Protein 3UAF (pdb70)

Sequence (117 aa):
KTSCLMATGVLKCPTDPEAVKKVHIDLWDAAAAAAESDDLMGRTWSDRNGNFQVTGCASDFGPINTPDPYLYIQHNCPHRDSNATNPIQIDVIPLFLPSIVRLGNVYLDRYLEDYHH

CATH classification: 2.60.40.3330

Structure (mmCIF, N/CA/C/O backbone):
data_3UAF
#
_entry.id   3UAF
#
_cell.length_a   70.321
_cell.length_b   33.368
_cell.length_c   49.265
_cell.angle_alpha   90.00
_cell.angle_beta   106.83
_cell.angle_gamma   90.00
#
_symmetry.space_group_name_H-M   'C 1 2 1'
#
loop_
_entity.id
_entity.type
_entity.pdbx_description
1 polymer TTR-52
2 water water
#
loop_
_atom_site.group_PDB
_atom_site.id
_atom_site.type_symbol
_atom_site.label_atom_id
_atom_site.label_alt_id
_atom_site.label_comp_id
_atom_site.label_asym_id
_atom_site.label_entity_id
_atom_site.label_seq_id
_atom_site.pdbx_PDB_ins_code
_atom_site.Cartn_x
_atom_site.Cartn_y
_atom_site.Cartn_z
_atom_site.occupancy
_atom_site.B_iso_or_equiv
_atom_site.auth_seq_id
_atom_site.auth_comp_id
_atom_site.auth_asym_id
_atom_site.auth_atom_id
_atom_site.pdbx_PDB_model_num
ATOM 1 N N . LYS A 1 1 ? 17.700 10.477 41.948 1.00 41.69 21 LYS A N 1
ATOM 2 C CA . LYS A 1 1 ? 17.340 9.262 41.220 1.00 39.89 21 LYS A CA 1
ATOM 3 C C . LYS A 1 1 ? 17.693 9.375 39.736 1.00 36.70 21 LYS A C 1
ATOM 4 O O . LYS A 1 1 ? 17.232 10.288 39.037 1.00 33.10 21 LYS A O 1
ATOM 10 N N . THR A 1 2 ? 18.519 8.451 39.255 1.00 32.79 22 THR A N 1
ATOM 11 C CA . THR A 1 2 ? 18.880 8.446 37.848 1.00 31.90 22 THR A CA 1
ATOM 12 C C . THR A 1 2 ? 18.494 7.128 37.203 1.00 29.89 22 THR A C 1
ATOM 13 O O . THR A 1 2 ? 18.734 6.059 37.758 1.00 33.37 22 THR A O 1
ATOM 17 N N . SER A 1 3 ? 17.858 7.208 36.042 1.00 25.43 23 SER A N 1
ATOM 18 C CA . SER A 1 3 ? 17.527 6.003 35.301 1.00 23.67 23 SER A CA 1
ATOM 19 C C . SER A 1 3 ? 18.303 5.924 33.987 1.00 20.87 23 SER A C 1
ATOM 20 O O . SER A 1 3 ? 18.585 6.934 33.338 1.00 18.80 23 SER A O 1
ATOM 23 N N . CYS A 1 4 ? 18.657 4.708 33.614 1.00 17.20 24 CYS A N 1
ATOM 24 C CA . CYS A 1 4 ? 19.545 4.490 32.497 1.00 16.70 24 CYS A CA 1
ATOM 25 C C . CYS A 1 4 ? 18.849 3.651 31.447 1.00 22.06 24 CYS A C 1
ATOM 26 O O . CYS A 1 4 ? 17.960 2.862 31.759 1.00 19.91 24 CYS A O 1
ATOM 29 N N . LEU A 1 5 ? 19.257 3.828 30.199 1.00 19.14 25 LEU 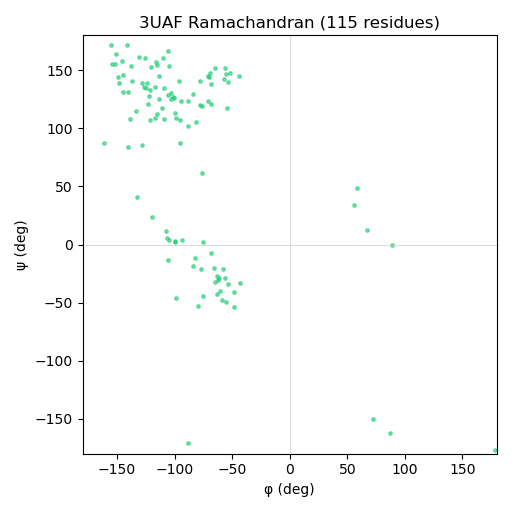A N 1
ATOM 30 C CA . LEU A 1 5 ? 18.612 3.145 29.093 1.00 19.81 25 LEU A CA 1
ATOM 31 C C . LEU A 1 5 ? 19.650 2.612 28.118 1.00 22.09 25 LEU A C 1
ATOM 32 O O . LEU A 1 5 ? 20.660 3.271 27.843 1.00 16.71 25 LEU A O 1
ATOM 37 N N . MET A 1 6 ? 19.404 1.415 27.598 1.00 21.03 26 MET A N 1
ATOM 38 C CA . MET A 1 6 ? 20.207 0.907 26.501 1.00 19.98 26 MET A CA 1
ATOM 39 C C . MET A 1 6 ? 19.346 0.580 25.285 1.00 22.07 26 MET A C 1
ATOM 40 O O . MET A 1 6 ? 18.345 -0.139 25.390 1.00 20.19 26 MET A O 1
ATOM 45 N N . ALA A 1 7 ? 19.740 1.125 24.137 1.00 16.96 27 ALA A N 1
ATOM 46 C CA . ALA A 1 7 ? 19.074 0.833 22.875 1.00 15.64 27 ALA A CA 1
ATOM 47 C C . ALA A 1 7 ? 20.064 0.155 21.937 1.00 15.22 27 ALA A C 1
ATOM 48 O O . ALA A 1 7 ? 21.207 0.585 21.826 1.00 14.11 27 ALA A O 1
ATOM 50 N N . THR A 1 8 ? 19.623 -0.903 21.263 1.00 14.85 28 THR A N 1
ATOM 51 C CA . THR A 1 8 ? 20.457 -1.595 20.294 1.00 14.66 28 THR A CA 1
ATOM 52 C C . THR A 1 8 ? 19.672 -1.793 19.001 1.00 13.67 28 THR A C 1
ATOM 53 O O . THR A 1 8 ? 18.446 -1.702 18.990 1.00 13.05 28 THR A O 1
ATOM 57 N N . GLY A 1 9 ? 20.386 -2.058 17.912 1.00 12.57 29 GLY A N 1
ATOM 58 C CA . GLY A 1 9 ? 19.750 -2.305 16.630 1.00 15.15 29 GLY A CA 1
ATOM 59 C C . GLY A 1 9 ? 20.768 -2.537 15.536 1.00 13.71 29 GLY A C 1
ATOM 60 O O . GLY A 1 9 ? 21.970 -2.568 15.797 1.00 13.92 29 GLY A O 1
ATOM 61 N N . VAL A 1 10 ? 20.270 -2.698 14.312 1.00 12.87 30 VAL A N 1
ATOM 62 C CA . VAL A 1 10 ? 21.099 -2.850 13.125 1.00 10.30 30 VAL A CA 1
ATOM 63 C C . VAL A 1 10 ? 20.541 -1.926 12.047 1.00 11.91 30 VAL A C 1
ATOM 64 O O . VAL A 1 10 ? 19.412 -2.108 11.596 1.00 10.63 30 VAL A O 1
ATOM 68 N N . LEU A 1 11 ? 21.328 -0.926 11.660 1.00 10.56 31 LEU A N 1
ATOM 69 C CA . LEU A 1 11 ? 20.929 0.016 10.620 1.00 11.27 31 LEU A CA 1
ATOM 70 C C . LEU A 1 11 ? 20.883 -0.680 9.270 1.00 12.28 31 LEU A C 1
ATOM 71 O O . LEU A 1 11 ? 21.766 -1.482 8.953 1.00 12.41 31 LEU A O 1
ATOM 76 N N . LYS A 1 12 ? 19.852 -0.380 8.484 1.00 10.95 32 LYS A N 1
ATOM 77 C CA . LYS A 1 12 ? 19.740 -0.877 7.108 1.00 11.49 32 LYS A CA 1
ATOM 78 C C . LYS A 1 12 ? 19.578 0.320 6.167 1.00 15.07 32 LYS A C 1
ATOM 79 O O . LYS A 1 12 ? 18.865 1.277 6.486 1.00 10.96 32 LYS A O 1
ATOM 85 N N . CYS A 1 13 ? 20.250 0.266 5.020 1.00 11.03 33 CYS A N 1
ATOM 86 C CA . CYS A 1 13 ? 20.070 1.253 3.975 1.00 10.20 33 CYS A CA 1
ATOM 87 C C . CYS A 1 13 ? 20.084 0.527 2.637 1.00 14.13 33 CYS A C 1
ATOM 88 O O . CYS A 1 13 ? 21.125 0.426 1.995 1.00 12.76 33 CYS A O 1
ATOM 91 N N . PRO A 1 14 ? 18.924 -0.017 2.244 1.00 13.61 34 PRO A N 1
ATOM 92 C CA . PRO A 1 14 ? 18.720 -0.766 0.999 1.00 10.96 34 PRO A CA 1
ATOM 93 C C . PRO A 1 14 ? 19.163 0.014 -0.233 1.00 18.70 34 PRO A C 1
ATOM 94 O O . PRO A 1 14 ? 19.654 -0.607 -1.183 1.00 19.71 34 PRO A O 1
ATOM 98 N N . THR A 1 15 ? 19.004 1.339 -0.209 1.00 14.81 35 THR A N 1
ATOM 99 C CA . THR A 1 15 ? 19.360 2.203 -1.337 1.00 14.85 35 THR A CA 1
ATOM 100 C C . THR A 1 15 ? 20.844 2.450 -1.450 1.00 18.04 35 THR A C 1
ATOM 101 O O . THR A 1 15 ? 21.335 2.839 -2.506 1.00 19.77 35 THR A O 1
ATOM 105 N N . ASP A 1 16 ? 21.563 2.250 -0.354 1.00 16.20 36 ASP A N 1
ATOM 106 C CA . ASP A 1 16 ? 23.015 2.366 -0.374 1.00 17.20 36 ASP A CA 1
ATOM 107 C C . ASP A 1 16 ? 23.592 1.662 0.840 1.00 18.54 36 ASP A C 1
ATOM 108 O O . ASP A 1 16 ? 23.801 2.283 1.888 1.00 17.43 36 ASP A O 1
ATOM 113 N N . PRO A 1 17 ? 23.849 0.355 0.706 1.00 18.13 37 PRO A N 1
ATOM 114 C CA . PRO A 1 17 ? 24.282 -0.429 1.860 1.00 15.32 37 PRO A CA 1
ATOM 115 C C . PRO A 1 17 ? 25.565 0.093 2.519 1.00 17.18 37 PRO A C 1
ATOM 116 O O . PRO A 1 17 ? 25.754 -0.218 3.683 1.00 16.88 37 PRO A O 1
ATOM 120 N N . GLU A 1 18 ? 26.407 0.871 1.836 1.00 17.62 38 GLU A N 1
ATOM 121 C CA . GLU A 1 18 ? 27.562 1.471 2.522 1.00 21.86 38 GLU A CA 1
ATOM 122 C C . GLU A 1 18 ? 27.120 2.432 3.630 1.00 17.50 38 GLU A C 1
ATOM 123 O O . GLU A 1 18 ? 27.843 2.650 4.607 1.00 15.97 38 GLU A O 1
ATOM 129 N N . ALA A 1 19 ? 25.939 3.017 3.475 1.00 14.48 39 ALA A N 1
ATOM 130 C CA . ALA A 1 19 ? 25.510 4.050 4.409 1.00 14.01 39 ALA A CA 1
ATOM 131 C C . ALA A 1 19 ? 25.063 3.521 5.774 1.00 16.64 39 ALA A C 1
ATOM 132 O O . ALA A 1 19 ? 24.655 4.308 6.627 1.00 16.31 39 ALA A O 1
ATOM 134 N N . VAL A 1 20 ? 25.143 2.210 6.002 1.00 12.87 40 VAL A N 1
ATOM 135 C CA . VAL A 1 20 ? 24.894 1.704 7.351 1.00 14.30 40 VAL A CA 1
ATOM 136 C C . VAL A 1 20 ? 26.131 1.802 8.268 1.00 14.95 40 VAL A C 1
ATOM 137 O O . VAL A 1 20 ? 26.026 1.635 9.480 1.00 11.56 40 VAL A O 1
ATOM 141 N N . LYS A 1 21 ? 27.288 2.090 7.679 1.00 12.95 41 LYS A N 1
ATOM 142 C CA . LYS A 1 21 ? 28.551 2.032 8.407 1.00 14.73 41 LYS A CA 1
ATOM 143 C C . LYS A 1 21 ? 28.978 3.395 8.928 1.00 15.54 41 LYS A C 1
ATOM 144 O O . LYS A 1 21 ? 28.822 4.405 8.244 1.00 12.98 41 LYS A O 1
ATOM 150 N N . LYS A 1 22 ? 29.517 3.426 10.141 1.00 12.51 42 LYS A N 1
ATOM 151 C CA . LYS A 1 22 ? 30.038 4.673 10.686 1.00 13.70 42 LYS A CA 1
ATOM 152 C C . LYS A 1 22 ? 28.959 5.753 10.740 1.00 14.34 42 LYS A C 1
ATOM 153 O O . LYS A 1 22 ? 29.182 6.869 10.305 1.00 12.96 42 LYS A O 1
ATOM 159 N N . VAL A 1 23 ? 27.792 5.399 11.275 1.00 14.60 43 VAL A N 1
ATOM 160 C CA . VAL A 1 23 ? 26.652 6.307 11.388 1.00 14.00 43 VAL A CA 1
ATOM 161 C C . VAL A 1 23 ? 26.556 6.834 12.825 1.00 13.02 43 VAL A C 1
ATOM 162 O O . VAL A 1 23 ? 26.553 6.074 13.783 1.00 11.07 43 VAL A O 1
ATOM 166 N N . HIS A 1 24 ? 26.500 8.150 12.958 1.00 10.13 44 HIS A N 1
ATOM 167 C CA . HIS A 1 24 ? 26.523 8.814 14.248 1.00 12.03 44 HIS A CA 1
ATOM 168 C C . HIS A 1 24 ? 25.128 8.710 14.876 1.00 12.99 44 HIS A C 1
ATOM 169 O O . HIS A 1 24 ? 24.157 9.177 14.292 1.00 12.08 44 HIS A O 1
ATOM 176 N N . ILE A 1 25 ? 25.034 8.084 16.050 1.00 12.17 45 ILE A N 1
ATOM 177 C CA . ILE A 1 25 ? 23.752 7.915 16.753 1.00 11.91 45 ILE A CA 1
ATOM 178 C C . ILE A 1 25 ? 23.795 8.501 18.160 1.00 14.48 45 ILE A C 1
ATOM 179 O O . ILE A 1 25 ? 24.621 8.087 18.964 1.00 11.78 45 ILE A O 1
ATOM 184 N N . ASP A 1 26 ? 22.914 9.460 18.447 1.00 11.23 46 ASP A N 1
ATOM 185 C CA . ASP A 1 26 ? 22.798 10.043 19.789 1.00 11.96 46 ASP A CA 1
ATOM 186 C C . ASP A 1 26 ? 21.521 9.632 20.510 1.00 13.42 46 ASP A C 1
ATOM 187 O O . ASP A 1 26 ? 20.417 9.704 19.944 1.00 11.81 46 ASP A O 1
ATOM 192 N N . LEU A 1 27 ? 21.684 9.268 21.778 1.00 12.43 47 LEU A N 1
ATOM 193 C CA . LEU A 1 27 ? 20.581 9.019 22.701 1.00 10.07 47 LEU A CA 1
ATOM 194 C C . LEU A 1 27 ? 20.436 10.279 23.546 1.00 13.86 47 LEU A C 1
ATOM 195 O O . LEU A 1 27 ? 21.333 10.625 24.315 1.00 10.05 47 LEU A O 1
ATOM 200 N N . TRP A 1 28 ? 19.321 10.981 23.380 1.00 15.34 48 TRP A N 1
ATOM 201 C CA . TRP A 1 28 ? 19.114 12.237 24.093 1.00 13.08 48 TRP A CA 1
ATOM 202 C C . TRP A 1 28 ? 17.804 12.248 24.884 1.00 13.54 48 TRP A C 1
ATOM 203 O O . TRP A 1 28 ? 16.898 11.442 24.632 1.00 12.28 48 TRP A O 1
ATOM 214 N N . ASP A 1 29 ? 17.729 13.151 25.856 1.00 14.51 49 ASP A N 1
ATOM 215 C CA . ASP A 1 29 ? 16.654 13.142 26.842 1.00 14.94 49 ASP A CA 1
ATOM 216 C C . ASP A 1 29 ? 15.885 14.432 26.672 1.00 18.03 49 ASP A C 1
ATOM 217 O O . ASP A 1 29 ? 16.407 15.493 26.984 1.00 13.65 49 ASP A O 1
ATOM 222 N N . ALA A 1 30 ? 14.667 14.359 26.141 1.00 14.69 50 ALA A N 1
ATOM 223 C CA . ALA A 1 30 ? 13.906 15.581 25.916 1.00 16.07 50 ALA A CA 1
ATOM 224 C C . ALA A 1 30 ? 13.595 16.331 27.229 1.00 15.75 50 ALA A C 1
ATOM 225 O O . ALA A 1 30 ? 13.487 17.559 27.227 1.00 18.48 50 ALA A O 1
ATOM 227 N N . ALA A 1 31 ? 13.450 15.609 28.339 1.00 14.22 51 ALA A N 1
ATOM 228 C CA . ALA A 1 31 ? 13.239 16.267 29.634 1.00 15.93 51 ALA A CA 1
ATOM 229 C C . ALA A 1 31 ? 14.443 17.132 30.034 1.00 16.67 51 ALA A C 1
ATOM 230 O O . ALA A 1 31 ? 14.267 18.240 30.526 1.00 16.09 51 ALA A O 1
ATOM 232 N N . ALA A 1 32 ? 15.662 16.627 29.840 1.00 13.19 52 ALA A N 1
ATOM 233 C CA . ALA A 1 32 ? 16.863 17.431 30.098 1.00 16.79 52 ALA A CA 1
ATOM 234 C C . ALA A 1 32 ? 16.901 18.674 29.215 1.00 16.94 52 ALA A C 1
ATOM 235 O O . ALA A 1 32 ? 17.311 19.749 29.654 1.00 14.06 52 ALA A O 1
ATOM 237 N N . ALA A 1 33 ? 16.499 18.515 27.956 1.00 16.74 53 ALA A N 1
ATOM 238 C CA . ALA A 1 33 ? 16.383 19.643 27.031 1.00 18.11 53 ALA A CA 1
ATOM 239 C C . ALA A 1 33 ? 15.470 20.743 27.600 1.00 17.54 53 ALA A C 1
ATOM 240 O O . ALA A 1 33 ? 15.843 21.912 27.625 1.00 19.55 53 ALA A O 1
ATOM 242 N N . ALA A 1 34 ? 14.286 20.352 28.071 1.00 17.13 54 ALA A N 1
ATOM 243 C CA . ALA A 1 34 ? 13.343 21.291 28.681 1.00 21.54 54 ALA A CA 1
ATOM 244 C C . ALA A 1 34 ? 13.984 22.048 29.843 1.00 23.42 54 ALA A C 1
ATOM 245 O O . ALA A 1 34 ? 13.614 23.189 30.138 1.00 21.16 54 ALA A O 1
ATOM 247 N N . ALA A 1 35 ? 14.947 21.406 30.500 1.00 19.14 55 ALA A N 1
ATOM 248 C CA . ALA A 1 35 ? 15.604 21.994 31.664 1.00 20.36 55 ALA A CA 1
ATOM 249 C C . ALA A 1 35 ? 16.881 22.748 31.294 1.00 20.63 55 ALA A C 1
ATOM 250 O O . ALA A 1 35 ? 17.583 23.237 32.164 1.00 24.22 55 ALA A O 1
ATOM 252 N N . GLU A 1 36 ? 17.175 22.838 30.002 1.00 22.10 56 GLU A N 1
ATOM 253 C CA . GLU A 1 36 ? 18.409 23.473 29.521 1.00 20.37 56 GLU A CA 1
ATOM 254 C C . GLU A 1 36 ? 19.660 22.845 30.129 1.00 20.55 56 GLU A C 1
ATOM 255 O O . GLU A 1 36 ? 20.63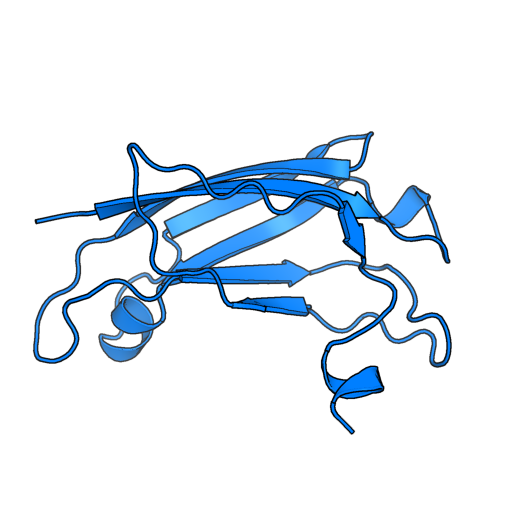8 23.547 30.399 1.00 17.69 56 GLU A O 1
ATOM 261 N N . SER A 1 37 ? 19.615 21.538 30.368 1.00 16.45 57 SER A N 1
ATOM 262 C CA . SER A 1 37 ? 20.776 20.791 30.853 1.00 18.09 57 SER A CA 1
ATOM 263 C C . SER A 1 37 ? 21.340 19.951 29.710 1.00 15.98 57 SER A C 1
ATOM 264 O O . SER A 1 37 ? 20.690 19.787 28.682 1.00 14.97 57 SER A O 1
ATOM 267 N N . ASP A 1 38 ? 22.546 19.419 29.884 1.00 13.47 58 ASP A N 1
ATOM 268 C CA . ASP A 1 38 ? 23.125 18.548 28.872 1.00 15.41 58 ASP A CA 1
ATOM 269 C C . ASP A 1 38 ? 22.121 17.443 28.607 1.00 12.39 58 ASP A C 1
ATOM 270 O O . ASP A 1 38 ? 21.795 16.697 29.516 1.00 14.10 58 ASP A O 1
ATOM 275 N N . ASP A 1 39 ? 21.606 17.350 27.380 1.00 13.04 59 ASP A N 1
ATOM 276 C CA . ASP A 1 39 ? 20.573 16.355 27.094 1.00 14.11 59 ASP A CA 1
ATOM 277 C C . ASP A 1 39 ? 21.121 15.097 26.420 1.00 13.70 59 ASP A C 1
ATOM 278 O O . ASP A 1 39 ? 20.369 14.197 26.074 1.00 11.58 59 ASP A O 1
ATOM 283 N N . LEU A 1 40 ? 22.435 15.040 26.242 1.00 12.95 60 LEU A N 1
ATOM 284 C CA . LEU A 1 40 ? 23.046 13.912 25.552 1.00 10.10 60 LEU A CA 1
ATOM 285 C C . LEU A 1 40 ? 23.366 12.809 26.544 1.00 10.65 60 LEU A C 1
ATOM 286 O O . LEU A 1 40 ? 24.347 12.904 27.276 1.00 11.09 60 LEU A O 1
ATOM 291 N N . MET A 1 41 ? 22.526 11.774 26.575 1.00 10.87 61 MET A N 1
ATOM 292 C CA . MET A 1 41 ? 22.710 10.647 27.481 1.00 9.79 61 MET A CA 1
ATOM 293 C C . MET A 1 41 ? 23.839 9.735 26.998 1.00 11.37 61 MET A C 1
ATOM 294 O O . MET A 1 41 ? 24.662 9.288 27.784 1.00 12.47 61 MET A O 1
ATOM 299 N N . GLY A 1 42 ? 23.854 9.451 25.698 1.00 9.96 62 GLY A N 1
ATOM 300 C CA . GLY A 1 42 ? 24.782 8.491 25.125 1.00 10.78 62 GLY A CA 1
ATOM 301 C C . GLY A 1 42 ? 25.036 8.794 23.663 1.00 10.92 62 GLY A C 1
ATOM 302 O O . GLY A 1 42 ? 24.209 9.423 23.000 1.00 11.56 62 GLY A O 1
ATOM 303 N N . ARG A 1 43 ? 26.187 8.362 23.162 1.00 10.06 63 ARG A N 1
ATOM 304 C CA . ARG A 1 43 ? 26.562 8.583 21.768 1.00 9.32 63 ARG A CA 1
ATOM 305 C C . ARG A 1 43 ? 27.340 7.378 21.291 1.00 9.40 63 ARG A C 1
ATOM 306 O O . ARG A 1 43 ? 28.256 6.907 21.970 1.00 9.38 63 ARG A O 1
ATOM 314 N N . THR A 1 44 ? 26.964 6.860 20.136 1.00 10.10 64 THR A N 1
ATOM 315 C CA . THR A 1 44 ? 27.721 5.772 19.537 1.00 11.51 64 THR A CA 1
ATOM 316 C C . THR A 1 44 ? 27.786 5.963 18.024 1.00 11.57 64 THR A C 1
ATOM 317 O O . THR A 1 44 ? 27.147 6.862 17.470 1.00 10.94 64 THR A O 1
ATOM 321 N N . TRP A 1 45 ? 28.588 5.138 17.363 1.00 11.38 65 TRP A N 1
ATOM 322 C CA . TRP A 1 45 ? 28.598 5.105 15.914 1.00 11.65 65 TRP A CA 1
ATOM 323 C C . TRP A 1 45 ? 28.417 3.653 15.496 1.00 15.23 65 TRP A C 1
ATOM 324 O O . TRP A 1 45 ? 28.985 2.757 16.120 1.00 14.53 65 TRP A O 1
ATOM 335 N N . SER A 1 46 ? 27.610 3.413 14.464 1.00 12.23 66 SER A N 1
ATOM 336 C CA . SER A 1 46 ? 27.378 2.051 14.006 1.00 13.19 66 SER A CA 1
ATOM 337 C C . SER A 1 46 ? 28.672 1.453 13.460 1.00 13.86 66 SER A C 1
ATOM 338 O O . SER A 1 46 ? 29.539 2.189 12.973 1.00 12.15 66 SER A O 1
ATOM 341 N N . ASP A 1 47 ? 28.792 0.125 13.543 1.00 13.97 67 ASP A N 1
ATOM 342 C CA . ASP A 1 47 ? 29.970 -0.582 13.019 1.00 14.32 67 ASP A CA 1
ATOM 343 C C . ASP A 1 47 ? 29.830 -0.978 11.563 1.00 17.57 67 ASP A C 1
ATOM 344 O O . ASP A 1 47 ? 28.883 -0.571 10.893 1.00 14.13 67 ASP A O 1
ATOM 349 N N . ARG A 1 48 ? 30.782 -1.780 11.088 1.00 20.65 68 ARG A N 1
ATOM 350 C CA . ARG A 1 48 ? 30.877 -2.115 9.672 1.00 20.48 68 ARG A CA 1
ATOM 351 C C . ARG A 1 48 ? 29.673 -2.933 9.205 1.00 19.01 68 ARG A C 1
ATOM 352 O O . ARG A 1 48 ? 29.390 -2.985 8.014 1.00 19.58 68 ARG A O 1
ATOM 360 N N . ASN A 1 49 ? 28.962 -3.568 10.136 1.00 15.61 69 ASN A N 1
ATOM 361 C CA . ASN A 1 49 ? 27.739 -4.301 9.779 1.00 15.95 69 ASN A CA 1
ATOM 362 C C . ASN A 1 49 ? 26.447 -3.523 10.056 1.00 17.59 69 ASN A C 1
ATOM 363 O O . ASN A 1 49 ? 25.345 -4.03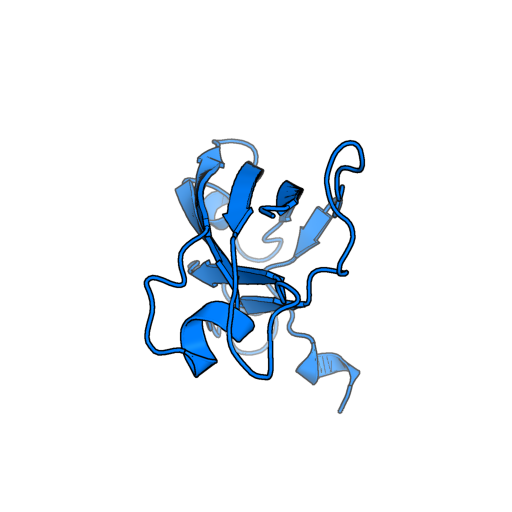4 9.862 1.00 17.98 69 ASN A O 1
ATOM 368 N N . GLY A 1 50 ? 26.586 -2.291 10.523 1.00 15.76 70 GLY A N 1
ATOM 369 C CA . GLY A 1 50 ? 25.432 -1.466 10.834 1.00 14.61 70 GLY A CA 1
ATOM 370 C C . GLY A 1 50 ? 24.939 -1.648 12.261 1.00 12.99 70 GLY A C 1
ATOM 371 O O . GLY A 1 50 ? 23.962 -1.017 12.662 1.00 10.43 70 GLY A O 1
ATOM 372 N N . ASN A 1 51 ? 25.605 -2.514 13.025 1.00 11.45 71 ASN A N 1
ATOM 373 C CA . ASN A 1 51 ? 25.219 -2.753 14.415 1.00 13.67 71 ASN A CA 1
ATOM 374 C C . ASN A 1 51 ? 25.524 -1.530 15.259 1.00 14.12 71 ASN A C 1
ATOM 375 O O . ASN A 1 51 ? 26.497 -0.817 15.009 1.00 12.25 71 ASN A O 1
ATOM 380 N N . PHE A 1 52 ? 24.703 -1.308 16.274 1.00 11.05 72 PHE A N 1
ATOM 381 C CA . PHE A 1 52 ? 24.967 -0.264 17.231 1.00 12.12 72 PHE A CA 1
ATOM 382 C C . PHE A 1 52 ? 24.362 -0.658 18.562 1.00 12.07 72 PHE A C 1
ATOM 383 O O . PHE A 1 52 ? 23.444 -1.478 18.624 1.00 12.52 72 PHE A O 1
ATOM 391 N N . GLN A 1 53 ? 24.933 -0.101 19.624 1.00 13.93 73 GLN A N 1
ATOM 392 C CA . GLN A 1 53 ? 24.330 -0.123 20.939 1.00 15.46 73 GLN A CA 1
ATOM 393 C C . GLN A 1 53 ? 24.772 1.159 21.624 1.00 14.68 73 GLN A C 1
ATOM 394 O O . GLN A 1 53 ? 25.919 1.601 21.480 1.00 15.06 73 GLN A O 1
ATOM 400 N N . VAL A 1 54 ? 23.844 1.776 22.336 1.00 12.34 74 VAL A N 1
ATOM 401 C CA . VAL A 1 54 ? 24.130 3.026 23.014 1.00 13.92 74 VAL A CA 1
ATOM 402 C C . VAL A 1 54 ? 23.434 2.989 24.362 1.00 15.01 74 VAL A C 1
ATOM 403 O O . VAL A 1 54 ? 22.273 2.607 24.448 1.00 15.15 74 VAL A O 1
ATOM 407 N N . THR A 1 55 ? 24.173 3.332 25.415 1.00 16.41 75 THR A N 1
ATOM 408 C CA . THR A 1 55 ? 23.648 3.293 26.776 1.00 16.59 75 THR A CA 1
ATOM 409 C C . THR A 1 55 ? 23.846 4.660 27.365 1.00 15.36 75 THR A C 1
ATOM 410 O O . THR A 1 55 ? 24.916 5.243 27.227 1.00 12.42 75 THR A O 1
ATOM 414 N N . GLY A 1 56 ? 22.823 5.182 28.022 1.00 14.31 76 GLY A N 1
ATOM 415 C CA . GLY A 1 56 ? 22.966 6.462 28.678 1.00 15.63 76 GLY A CA 1
ATOM 416 C C . GLY A 1 56 ? 22.150 6.514 29.949 1.00 14.31 76 GLY A C 1
ATOM 417 O O . GLY A 1 56 ? 21.199 5.749 30.115 1.00 14.98 76 GLY A O 1
ATOM 418 N N . CYS A 1 57 ? 22.532 7.411 30.845 1.00 10.43 77 CYS A N 1
ATOM 419 C CA . CYS A 1 57 ? 21.748 7.673 32.044 1.00 14.42 77 CYS A CA 1
ATOM 420 C C . CYS A 1 57 ? 21.244 9.089 32.029 1.00 15.23 77 CYS A C 1
ATOM 421 O O . CYS A 1 57 ? 21.827 9.954 31.391 1.00 14.36 77 CYS A O 1
ATOM 424 N N . ALA A 1 58 ? 20.177 9.330 32.768 1.00 14.53 78 ALA A N 1
ATOM 425 C CA . ALA A 1 58 ? 19.618 10.659 32.848 1.00 17.19 78 ALA A CA 1
ATOM 426 C C . ALA A 1 58 ? 19.106 10.840 34.256 1.00 22.86 78 ALA A C 1
ATOM 427 O O . ALA A 1 58 ? 18.660 9.886 34.887 1.00 23.70 78 ALA A O 1
ATOM 429 N N . SER A 1 59 ? 19.203 12.063 34.753 1.00 22.30 79 SER A N 1
ATOM 430 C CA . SER A 1 59 ? 18.664 12.416 36.053 1.00 28.40 79 SER A CA 1
ATOM 431 C C . SER A 1 59 ? 18.014 13.783 35.929 1.00 22.96 79 SER A C 1
ATOM 432 O O . SER A 1 59 ? 18.701 14.786 35.790 1.00 22.55 79 SER A O 1
ATOM 435 N N . ASP A 1 60 ? 16.688 13.817 35.955 1.00 23.11 80 ASP A N 1
ATOM 436 C CA . ASP A 1 60 ? 15.960 15.056 35.717 1.00 23.93 80 ASP A CA 1
ATOM 437 C C . ASP A 1 60 ? 15.294 15.579 36.981 1.00 27.37 80 ASP A C 1
ATOM 438 O O . ASP A 1 60 ? 15.090 14.841 37.943 1.00 28.44 80 ASP A O 1
ATOM 443 N N . PHE A 1 61 ? 14.968 16.863 36.970 1.00 21.33 81 PHE A N 1
ATOM 444 C CA . PHE A 1 61 ? 14.514 17.555 38.166 1.00 29.10 81 PHE A CA 1
ATOM 445 C C . PHE A 1 61 ? 13.577 18.668 37.731 1.00 26.93 81 PHE A C 1
ATOM 446 O O . PHE A 1 61 ? 13.576 19.059 36.563 1.00 29.42 81 PHE A O 1
ATOM 454 N N . GLY A 1 62 ? 12.805 19.208 38.664 1.00 27.63 82 GLY A N 1
ATOM 455 C CA . GLY A 1 62 ? 11.823 20.211 38.305 1.00 20.16 82 GLY A CA 1
ATOM 456 C C . GLY A 1 62 ? 10.534 19.528 37.902 1.00 20.39 82 GLY A C 1
ATOM 457 O O . GLY A 1 62 ? 10.332 18.353 38.226 1.00 23.70 82 GLY A O 1
ATOM 458 N N . PRO A 1 63 ? 9.654 20.251 37.193 1.00 18.32 83 PRO A N 1
ATOM 459 C CA . PRO A 1 63 ? 8.336 19.725 36.822 1.00 15.30 83 PRO A CA 1
ATOM 460 C C . PRO A 1 63 ? 8.419 18.444 35.995 1.00 17.35 83 PRO A C 1
ATOM 461 O O . PRO A 1 63 ? 7.714 17.475 36.305 1.00 15.58 83 PRO A O 1
ATOM 465 N N . ILE A 1 64 ? 9.260 18.438 34.964 1.00 16.85 84 ILE A N 1
ATOM 466 C CA . ILE A 1 64 ? 9.426 17.254 34.123 1.00 19.28 84 ILE A CA 1
ATOM 467 C C . ILE A 1 64 ? 10.627 16.439 34.610 1.00 21.26 84 ILE A C 1
ATOM 468 O O . ILE A 1 64 ? 11.749 16.626 34.130 1.00 16.30 84 ILE A O 1
ATOM 473 N N . ASN A 1 65 ? 10.405 15.535 35.559 1.00 22.16 85 ASN A N 1
ATOM 474 C CA . ASN A 1 65 ? 11.527 14.782 36.121 1.00 22.36 85 ASN A CA 1
ATOM 475 C C . ASN A 1 65 ? 11.635 13.319 35.684 1.00 21.09 85 ASN A C 1
ATOM 476 O O . ASN A 1 65 ? 12.494 12.587 36.168 1.00 22.00 85 ASN A O 1
ATOM 481 N N . THR A 1 66 ? 10.784 12.903 34.756 1.00 16.37 86 THR A N 1
ATOM 482 C CA . THR A 1 66 ? 10.968 11.615 34.088 1.00 19.83 86 THR A CA 1
ATOM 483 C C . THR A 1 66 ? 11.732 11.767 32.766 1.00 18.70 86 THR A C 1
ATOM 484 O O . THR A 1 66 ? 11.306 12.509 31.884 1.00 15.46 86 THR A O 1
ATOM 488 N N . PRO A 1 67 ? 12.856 11.054 32.619 1.00 19.62 87 PRO A N 1
ATOM 489 C CA . PRO A 1 67 ? 13.613 11.050 31.362 1.00 19.77 87 PRO A CA 1
ATOM 490 C C . PRO A 1 67 ? 12.729 10.681 30.167 1.00 19.36 87 PRO A C 1
ATOM 491 O O . PRO A 1 67 ? 11.898 9.790 30.278 1.00 17.51 87 PRO A O 1
ATOM 495 N N . ASP A 1 68 ? 12.923 11.362 29.045 1.00 16.27 88 ASP A N 1
ATOM 496 C CA . ASP A 1 68 ? 12.149 11.110 27.835 1.00 20.24 88 ASP A CA 1
ATOM 497 C C . ASP A 1 68 ? 13.084 10.894 26.640 1.00 18.45 88 ASP A C 1
ATOM 498 O O . ASP A 1 68 ? 13.364 11.828 25.889 1.00 17.71 88 ASP A O 1
ATOM 503 N N . PRO A 1 69 ? 13.545 9.647 26.455 1.00 20.05 89 PRO A N 1
ATOM 504 C CA . PRO A 1 69 ? 14.630 9.279 25.535 1.00 17.96 89 PRO A CA 1
ATOM 505 C C . PRO A 1 69 ? 14.234 9.205 24.068 1.00 23.65 89 PRO A C 1
ATOM 506 O O . PRO A 1 69 ? 13.144 8.713 23.717 1.00 22.59 89 PRO A O 1
ATOM 510 N N . TYR A 1 70 ? 15.146 9.682 23.223 1.00 17.13 90 TYR A N 1
ATOM 511 C CA . TYR A 1 70 ? 15.014 9.631 21.772 1.00 14.78 90 TYR A CA 1
ATOM 512 C C . TYR A 1 70 ? 16.351 9.233 21.146 1.00 18.64 90 TYR A C 1
ATOM 513 O O . TYR A 1 70 ? 17.417 9.497 21.733 1.00 13.91 90 TYR A O 1
ATOM 522 N N . LEU A 1 71 ? 16.300 8.623 19.957 1.00 14.94 91 LEU A N 1
ATOM 523 C CA . LEU A 1 71 ? 17.502 8.414 19.151 1.00 16.18 91 LEU A CA 1
ATOM 524 C C . LEU A 1 71 ? 17.537 9.433 18.024 1.00 18.24 91 LEU A C 1
ATOM 525 O O . LEU A 1 71 ? 16.559 9.612 17.307 1.00 20.37 91 LEU A O 1
ATOM 530 N N . TYR A 1 72 ? 18.670 10.102 17.879 1.00 15.79 92 TYR A N 1
ATOM 531 C CA . TYR A 1 72 ? 18.886 11.014 16.777 1.00 17.54 92 TYR A CA 1
ATOM 532 C C . TYR A 1 72 ? 19.928 10.383 15.878 1.00 15.90 92 TYR A C 1
ATOM 533 O O . TYR A 1 72 ? 21.060 10.132 16.305 1.00 13.11 92 TYR A O 1
ATOM 542 N N . ILE A 1 73 ? 19.531 10.096 14.645 1.00 12.54 93 ILE A N 1
ATOM 543 C CA . ILE A 1 73 ? 20.395 9.406 13.700 1.00 12.95 93 ILE A CA 1
ATOM 544 C C . ILE A 1 73 ? 20.743 10.307 12.507 1.00 16.82 93 ILE A C 1
ATOM 545 O O . ILE A 1 73 ? 19.869 10.661 11.708 1.00 15.56 93 ILE A O 1
ATOM 550 N N . GLN A 1 74 ? 22.017 10.685 12.409 1.00 13.51 94 GLN A N 1
ATOM 551 C CA . GLN A 1 74 ? 22.521 11.466 11.283 1.00 14.36 94 GLN A CA 1
ATOM 552 C C . GLN A 1 74 ? 23.279 10.551 10.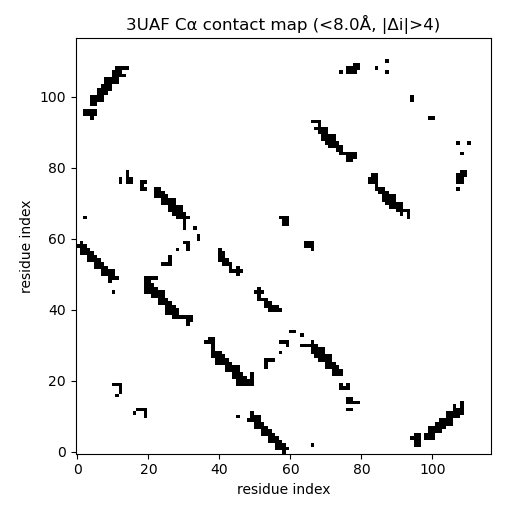341 1.00 16.12 94 GLN A C 1
ATOM 553 O O . GLN A 1 74 ? 24.220 9.870 10.752 1.00 17.55 94 GLN A O 1
ATOM 559 N N . HIS A 1 75 ? 22.884 10.544 9.074 1.00 12.97 95 HIS A N 1
ATOM 560 C CA . HIS A 1 75 ? 23.308 9.495 8.153 1.00 15.22 95 HIS A CA 1
ATOM 561 C C . HIS A 1 75 ? 23.256 10.008 6.716 1.00 18.79 95 HIS A C 1
ATOM 562 O O . HIS A 1 75 ? 22.727 11.093 6.456 1.00 21.13 95 HIS A O 1
ATOM 569 N N . ASN A 1 76 ? 23.775 9.210 5.788 1.00 15.48 96 ASN A N 1
ATOM 570 C CA . ASN A 1 76 ? 23.773 9.556 4.370 1.00 19.24 96 ASN A CA 1
ATOM 571 C C . ASN A 1 76 ? 23.007 8.557 3.498 1.00 19.11 96 ASN A C 1
ATOM 572 O O . ASN A 1 76 ? 23.275 8.435 2.307 1.00 16.33 96 ASN A O 1
ATOM 577 N N . CYS A 1 77 ? 22.068 7.829 4.085 1.00 16.94 97 CYS A N 1
ATOM 578 C CA . CYS A 1 77 ? 21.282 6.884 3.309 1.00 14.13 97 CYS A CA 1
ATOM 579 C C . CYS A 1 77 ? 20.234 7.637 2.493 1.00 14.49 97 CYS A C 1
ATOM 580 O O . CYS A 1 77 ? 19.370 8.293 3.066 1.00 12.85 97 CYS A O 1
ATOM 583 N N . PRO A 1 78 ? 20.290 7.515 1.151 1.00 15.16 98 PRO A N 1
ATOM 584 C CA . PRO A 1 78 ? 19.383 8.239 0.258 1.00 18.36 98 PRO A CA 1
ATOM 585 C C . PRO A 1 78 ? 17.977 7.668 0.374 1.00 17.19 98 PRO A C 1
ATOM 586 O O . PRO A 1 78 ? 17.804 6.464 0.182 1.00 14.48 98 PRO A O 1
ATOM 590 N N . HIS A 1 79 ? 16.998 8.507 0.699 1.00 17.06 99 HIS A N 1
ATOM 591 C CA . HIS A 1 79 ? 15.613 8.045 0.806 1.00 16.65 99 HIS A CA 1
ATOM 592 C C . HIS A 1 79 ? 15.209 7.416 -0.514 1.00 18.79 99 HIS A C 1
ATOM 593 O O . HIS A 1 79 ? 15.598 7.894 -1.582 1.00 17.35 99 HIS A O 1
ATOM 600 N N . ARG A 1 80 ? 14.429 6.345 -0.449 1.00 19.45 100 ARG A N 1
ATOM 601 C CA . ARG A 1 80 ? 14.180 5.549 -1.642 1.00 20.45 100 ARG A CA 1
ATOM 602 C C . ARG A 1 80 ? 13.482 6.315 -2.753 1.00 24.76 100 ARG A C 1
ATOM 603 O O . ARG A 1 80 ? 13.664 6.006 -3.931 1.00 29.74 100 ARG A O 1
ATOM 611 N N . ASP A 1 81 ? 12.688 7.316 -2.391 1.00 18.94 101 ASP A N 1
ATOM 612 C CA . ASP A 1 81 ? 11.952 8.059 -3.412 1.00 32.69 101 ASP A CA 1
ATOM 613 C C . ASP A 1 81 ? 12.652 9.378 -3.797 1.00 27.07 101 ASP A C 1
ATOM 614 O O . ASP A 1 81 ? 12.821 9.707 -4.976 1.00 28.43 101 ASP A O 1
ATOM 619 N N . SER A 1 82 ? 13.083 10.104 -2.778 1.00 22.95 102 SER A N 1
ATOM 620 C CA . SER A 1 82 ? 13.491 11.485 -2.921 1.00 22.52 102 SER A CA 1
ATOM 621 C C . SER A 1 82 ? 14.998 11.672 -2.861 1.00 17.87 102 SER A C 1
ATOM 622 O O . SER A 1 82 ? 15.496 12.744 -3.188 1.00 17.95 102 SER A O 1
ATOM 625 N N . ASN A 1 83 ? 15.714 10.639 -2.424 1.00 19.46 103 ASN A N 1
ATOM 626 C CA . ASN A 1 83 ? 17.150 10.736 -2.162 1.00 19.45 103 ASN A CA 1
ATOM 627 C C . ASN A 1 83 ? 17.491 11.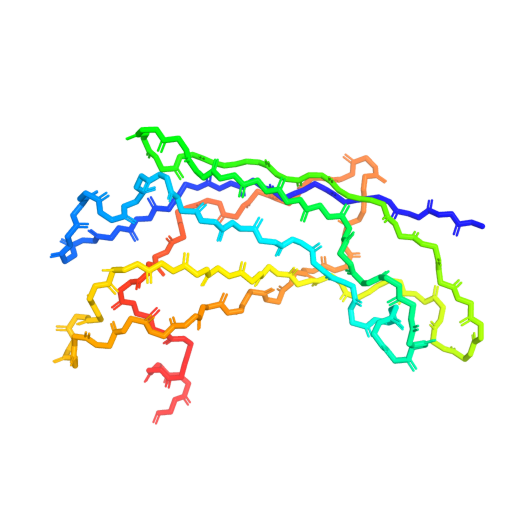646 -0.983 1.00 17.68 103 ASN A C 1
ATOM 628 O O . ASN A 1 83 ? 18.646 12.001 -0.768 1.00 16.93 103 ASN A O 1
ATOM 633 N N . ALA A 1 84 ? 16.473 11.999 -0.210 1.00 15.19 104 ALA A N 1
ATOM 634 C CA . ALA A 1 84 ? 16.673 12.718 1.033 1.00 17.29 104 ALA A CA 1
ATOM 635 C C . ALA A 1 84 ? 17.611 11.937 1.956 1.00 22.50 104 ALA A C 1
ATOM 636 O O . ALA A 1 84 ? 17.683 10.709 1.890 1.00 16.61 104 ALA A O 1
ATOM 638 N N . THR A 1 85 ? 18.328 12.665 2.810 1.00 20.37 105 THR A N 1
ATOM 639 C CA . THR A 1 85 ? 19.180 12.064 3.826 1.00 22.45 105 THR A CA 1
ATOM 640 C C . THR A 1 85 ? 18.916 12.752 5.153 1.00 23.30 105 THR A C 1
ATOM 641 O O . THR A 1 85 ? 19.841 13.039 5.915 1.00 23.69 105 THR A O 1
ATOM 645 N N . ASN A 1 86 ? 17.646 13.031 5.421 1.00 20.42 106 ASN A N 1
ATOM 646 C CA . ASN A 1 86 ? 17.290 13.782 6.613 1.00 21.33 106 ASN A CA 1
ATOM 647 C C . ASN A 1 86 ? 17.495 12.970 7.878 1.00 22.13 106 ASN A C 1
ATOM 648 O O . ASN A 1 86 ? 17.298 11.751 7.887 1.00 15.80 106 ASN A O 1
ATOM 653 N N . PRO A 1 87 ? 17.910 13.651 8.951 1.00 22.73 107 PRO A N 1
ATOM 654 C CA . PRO A 1 87 ? 18.106 12.961 10.223 1.00 22.04 107 PRO A CA 1
ATOM 655 C C . PRO A 1 87 ? 16.841 12.233 10.641 1.00 19.85 107 PRO A C 1
ATOM 656 O O . PRO A 1 87 ? 15.726 12.674 10.359 1.00 19.53 107 PRO A O 1
ATOM 660 N N . ILE A 1 88 ? 17.023 11.103 11.308 1.00 16.26 108 ILE A N 1
ATOM 661 C CA . ILE A 1 88 ? 15.896 10.316 11.766 1.00 15.78 108 ILE A CA 1
ATOM 662 C C . ILE A 1 88 ? 15.851 10.326 13.281 1.00 20.76 108 ILE A C 1
ATOM 663 O O . ILE A 1 88 ? 16.837 9.984 13.949 1.00 17.62 108 ILE A O 1
ATOM 668 N N . GLN A 1 89 ? 14.704 10.734 13.816 1.00 16.47 109 GLN A N 1
ATOM 669 C CA . GLN A 1 89 ? 14.476 10.730 15.245 1.00 17.29 109 GLN A CA 1
ATOM 670 C C . GLN A 1 89 ? 13.658 9.493 15.557 1.00 18.42 109 GLN A C 1
ATOM 671 O O . GLN A 1 89 ? 12.613 9.281 14.934 1.00 16.10 109 GLN A O 1
ATOM 677 N N . ILE A 1 90 ? 14.137 8.669 16.488 1.00 16.19 110 ILE A N 1
ATOM 678 C CA . ILE A 1 90 ? 13.352 7.530 16.970 1.00 18.20 110 ILE A CA 1
ATOM 679 C C . ILE A 1 90 ? 12.813 7.808 18.364 1.00 17.53 110 ILE A C 1
ATOM 680 O O . ILE A 1 90 ? 13.550 8.162 19.278 1.00 19.52 110 ILE A O 1
ATOM 685 N N . ASP A 1 91 ? 11.520 7.615 18.524 1.00 19.45 111 ASP A N 1
ATOM 686 C CA . ASP A 1 91 ? 10.855 7.811 19.798 1.00 21.59 111 ASP A CA 1
ATOM 687 C C . ASP A 1 91 ? 11.067 6.573 20.649 1.00 21.94 111 ASP A C 1
ATOM 688 O O . ASP A 1 91 ? 10.460 5.542 20.408 1.00 21.51 111 ASP A O 1
ATOM 693 N N . VAL A 1 92 ? 11.939 6.655 21.642 1.00 20.11 112 VAL A N 1
ATOM 694 C CA . VAL A 1 92 ? 12.286 5.479 22.417 1.00 20.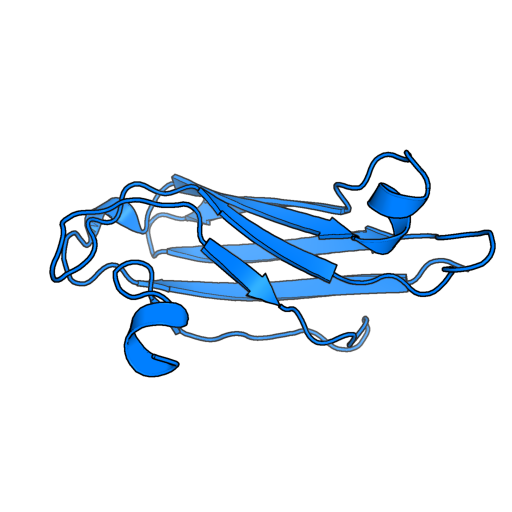70 112 VAL A CA 1
ATOM 695 C C . VAL A 1 92 ? 11.321 5.310 23.585 1.00 26.08 112 VAL A C 1
ATOM 696 O O . VAL A 1 92 ? 11.157 6.227 24.387 1.00 28.49 112 VAL A O 1
ATOM 700 N N . ILE A 1 93 ? 10.669 4.152 23.667 1.00 20.56 113 ILE A N 1
ATOM 701 C CA . ILE A 1 93 ? 9.775 3.876 24.778 1.00 25.69 113 ILE A CA 1
ATOM 702 C C . ILE A 1 93 ? 10.560 4.152 26.037 1.00 31.70 113 ILE A C 1
ATOM 703 O O . ILE A 1 93 ? 11.783 3.969 26.050 1.00 29.46 113 ILE A O 1
ATOM 708 N N . PRO A 1 94 ? 9.863 4.622 27.085 1.00 35.76 114 PRO A N 1
ATOM 709 C CA . PRO A 1 94 ? 10.394 4.969 28.409 1.00 35.87 114 PRO A CA 1
ATOM 710 C C . PRO A 1 94 ? 10.678 3.723 29.230 1.00 34.97 114 PRO A C 1
ATOM 711 O O . PRO A 1 94 ? 10.100 3.528 30.301 1.00 38.95 114 PRO A O 1
ATOM 715 N N . LEU A 1 95 ? 11.577 2.891 28.726 1.00 30.85 115 LEU A N 1
ATOM 716 C CA . LEU A 1 95 ? 11.804 1.574 29.278 1.00 27.80 115 LEU A CA 1
ATOM 717 C C . LEU A 1 95 ? 13.262 1.453 29.709 1.00 30.18 115 LEU A C 1
ATOM 718 O O . LEU A 1 95 ? 14.150 1.338 28.859 1.00 24.89 115 LEU A O 1
ATOM 723 N N . PHE A 1 96 ? 13.510 1.456 31.021 1.00 25.23 116 PHE A N 1
ATOM 724 C CA . PHE A 1 96 ? 14.872 1.627 31.537 1.00 27.43 116 PHE A CA 1
ATOM 725 C C . PHE A 1 96 ? 15.527 0.343 32.059 1.00 29.12 116 PHE A C 1
ATOM 726 O O . PHE A 1 96 ? 14.837 -0.593 32.454 1.00 30.31 116 PHE A O 1
ATOM 734 N N . LEU A 1 97 ? 16.858 0.289 32.032 1.00 28.06 117 LEU A N 1
ATOM 735 C CA . LEU A 1 97 ? 17.581 -0.851 32.596 1.00 28.22 117 LEU A CA 1
ATOM 736 C C . LEU A 1 97 ? 16.950 -1.214 33.949 1.00 33.05 117 LEU A C 1
ATOM 737 O O . LEU A 1 97 ? 16.548 -0.322 34.711 1.00 27.79 117 LEU A O 1
ATOM 742 N N . PRO A 1 98 ? 16.908 -2.515 34.282 1.00 31.73 118 PRO A N 1
ATOM 743 C CA . PRO A 1 98 ? 17.556 -3.637 33.580 1.00 30.54 118 PRO A CA 1
ATOM 744 C C . PRO A 1 98 ? 16.975 -3.970 32.187 1.00 30.22 118 PRO A C 1
ATOM 745 O O . PRO A 1 98 ? 17.514 -4.788 31.446 1.00 29.68 118 PRO A O 1
ATOM 749 N N . SER A 1 99 ? 15.878 -3.327 31.833 1.00 32.14 119 SER A N 1
ATOM 750 C CA . SER A 1 99 ? 15.326 -3.502 30.510 1.00 29.05 119 SER A CA 1
ATOM 751 C C . SER A 1 99 ? 16.225 -2.857 29.441 1.00 27.99 119 SER A C 1
ATOM 752 O O . SER A 1 99 ? 16.845 -1.816 29.674 1.00 25.58 119 SER A O 1
ATOM 755 N N . ILE A 1 100 ? 16.291 -3.510 28.282 1.00 29.44 120 ILE A N 1
ATOM 756 C CA . ILE A 1 100 ? 17.091 -3.082 27.137 1.00 24.97 120 ILE A CA 1
ATOM 757 C C . ILE A 1 100 ? 16.167 -3.017 25.936 1.00 23.75 120 ILE A C 1
ATOM 758 O O . ILE A 1 100 ? 15.358 -3.916 25.725 1.00 22.08 120 ILE A O 1
ATOM 763 N N . VAL A 1 101 ? 16.283 -1.950 25.152 1.00 21.94 121 VAL A N 1
ATOM 764 C CA . VAL A 1 101 ? 15.415 -1.755 23.999 1.00 20.17 121 VAL A CA 1
ATOM 765 C C . VAL A 1 101 ? 16.104 -2.278 22.743 1.00 20.03 121 VAL A C 1
ATOM 766 O O . VAL A 1 101 ? 17.065 -1.688 22.265 1.00 18.84 121 VAL A O 1
ATOM 770 N N . ARG A 1 102 ? 15.633 -3.409 22.235 1.00 17.46 122 ARG A N 1
ATOM 771 C CA . ARG A 1 102 ? 16.194 -3.985 21.025 1.00 20.39 122 ARG A CA 1
ATOM 772 C C . ARG A 1 102 ? 15.306 -3.590 19.870 1.00 19.75 122 ARG A C 1
ATOM 773 O O . ARG A 1 102 ? 14.169 -4.054 19.761 1.00 18.88 122 ARG A O 1
ATOM 781 N N . LEU A 1 103 ? 15.818 -2.697 19.026 1.00 15.05 123 LEU A N 1
ATOM 782 C CA . LEU A 1 103 ? 15.007 -2.105 17.975 1.00 14.54 123 LEU A CA 1
ATOM 783 C C . LEU A 1 103 ? 14.940 -2.984 16.736 1.00 18.02 123 LEU A C 1
ATOM 784 O O . LEU A 1 103 ? 14.048 -2.819 15.907 1.00 18.74 123 LEU A O 1
ATOM 789 N N . GLY A 1 104 ? 15.881 -3.918 16.609 1.00 14.50 124 GLY A N 1
ATOM 790 C CA . GLY A 1 104 ? 15.972 -4.726 15.407 1.00 17.84 124 GLY A CA 1
ATOM 791 C C . GLY A 1 104 ? 16.495 -3.923 14.225 1.00 15.09 124 GLY A C 1
ATOM 792 O O . GLY A 1 104 ? 17.275 -2.985 14.398 1.00 13.19 124 GLY A O 1
ATOM 793 N N . ASN A 1 105 ? 16.071 -4.294 13.021 1.00 13.10 125 ASN A N 1
ATOM 794 C CA . ASN A 1 105 ? 16.499 -3.600 11.808 1.00 15.94 125 ASN A CA 1
ATOM 795 C C . ASN A 1 105 ? 15.922 -2.201 11.743 1.00 12.59 125 ASN A C 1
ATOM 796 O O . ASN A 1 105 ? 14.712 -2.033 11.776 1.00 17.28 125 ASN A O 1
ATOM 801 N N . VAL A 1 106 ? 16.793 -1.202 11.670 1.00 12.99 126 VAL A N 1
ATOM 802 C CA . VAL A 1 106 ? 16.376 0.201 11.609 1.00 11.93 126 VAL A CA 1
ATOM 803 C C . VAL A 1 106 ? 16.652 0.776 10.223 1.00 13.08 126 VAL A C 1
ATOM 804 O O . VAL A 1 106 ? 17.805 1.046 9.874 1.00 14.27 126 VAL A O 1
ATOM 808 N N . TYR A 1 107 ? 15.598 0.995 9.450 1.00 10.96 127 TYR A N 1
ATOM 809 C CA . TYR A 1 107 ? 15.729 1.419 8.065 1.00 11.21 127 TYR A CA 1
ATOM 810 C C . TYR A 1 107 ? 15.911 2.922 7.917 1.00 13.42 127 TYR A C 1
ATOM 811 O O . TYR A 1 107 ? 15.128 3.709 8.454 1.00 12.83 127 TYR A O 1
ATOM 820 N N . LEU A 1 108 ? 16.930 3.313 7.152 1.00 13.14 128 LEU A N 1
ATOM 821 C CA . LEU A 1 108 ? 17.291 4.721 7.012 1.00 11.31 128 LEU A CA 1
ATOM 822 C C . LEU A 1 108 ? 16.852 5.291 5.666 1.00 13.25 128 LEU A C 1
ATOM 823 O O . LEU A 1 108 ? 17.135 6.442 5.354 1.00 14.08 128 LEU A O 1
ATOM 828 N N . ASP A 1 109 ? 16.162 4.482 4.869 1.00 14.62 129 ASP A N 1
ATOM 829 C CA . ASP A 1 109 ? 15.763 4.896 3.523 1.00 14.22 129 ASP A CA 1
ATOM 830 C C . ASP A 1 109 ? 14.269 5.178 3.432 1.00 17.09 129 ASP A C 1
ATOM 831 O O . ASP A 1 109 ? 13.730 5.316 2.335 1.00 17.81 129 ASP A O 1
ATOM 836 N N . ARG A 1 110 ? 13.608 5.242 4.581 1.00 15.32 130 ARG A N 1
ATOM 837 C CA . ARG A 1 110 ? 12.18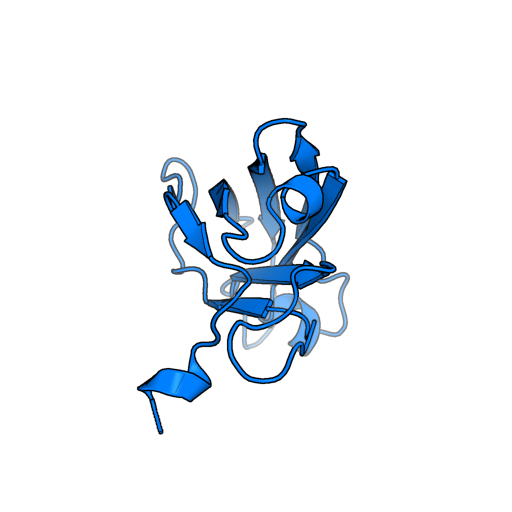2 5.506 4.646 1.00 19.30 130 ARG A CA 1
ATOM 838 C C . ARG A 1 110 ? 11.886 6.243 5.953 1.00 18.55 130 ARG A C 1
ATOM 839 O O . ARG A 1 110 ? 12.529 5.979 6.963 1.00 18.17 130 ARG A O 1
ATOM 847 N N . TYR A 1 111 ? 10.936 7.177 5.928 1.00 16.95 131 TYR A N 1
ATOM 848 C CA . TYR A 1 111 ? 10.601 7.965 7.122 1.00 20.82 131 TYR A CA 1
ATOM 849 C C . TYR A 1 111 ? 9.184 7.719 7.631 1.00 24.79 131 TYR A C 1
ATOM 850 O O . TYR A 1 111 ? 8.279 7.358 6.875 1.00 22.04 131 TYR A O 1
ATOM 859 N N . LEU A 1 112 ? 9.010 7.951 8.923 1.00 22.71 132 LEU A N 1
ATOM 860 C CA . LEU A 1 112 ? 7.720 7.839 9.582 1.00 28.82 132 LEU A CA 1
ATOM 861 C C . LEU A 1 112 ? 6.605 8.571 8.837 1.00 29.37 132 LEU A C 1
ATOM 862 O O . LEU A 1 112 ? 5.496 8.062 8.728 1.00 34.61 132 LEU A O 1
ATOM 867 N N . GLU A 1 113 ? 6.902 9.763 8.330 1.00 28.44 133 GLU A N 1
ATOM 868 C CA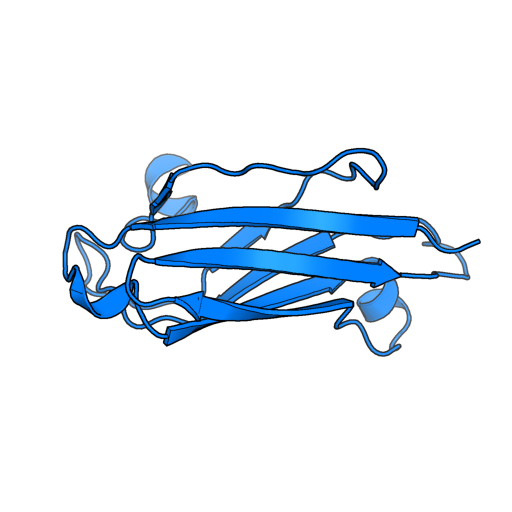 . GLU A 1 113 ? 5.907 10.579 7.641 1.00 31.30 133 GLU A CA 1
ATOM 869 C C . GLU A 1 113 ? 5.425 9.924 6.363 1.00 35.58 133 GLU A C 1
ATOM 870 O O . GLU A 1 113 ? 4.277 10.118 5.954 1.00 37.36 133 GLU A O 1
ATOM 876 N N . ASP A 1 114 ? 6.305 9.177 5.711 1.00 24.45 134 ASP A N 1
ATOM 877 C CA . ASP A 1 114 ? 5.936 8.552 4.455 1.00 30.53 134 ASP A CA 1
ATOM 878 C C . ASP A 1 114 ? 4.591 7.845 4.592 1.00 33.56 134 ASP A C 1
ATOM 879 O O . ASP A 1 114 ? 3.666 8.099 3.826 1.00 36.63 134 ASP A O 1
ATOM 884 N N . TYR A 1 115 ? 4.493 6.968 5.585 1.00 34.82 135 TYR A N 1
ATOM 885 C CA . TYR A 1 115 ? 3.299 6.164 5.783 1.00 38.15 135 TYR A CA 1
ATOM 886 C C . TYR A 1 115 ? 2.196 6.948 6.484 1.00 40.86 135 TYR A C 1
ATOM 887 O O . TYR A 1 115 ? 1.059 7.007 6.003 1.00 46.01 135 TYR A O 1
ATOM 896 N N . HIS A 1 116 ? 2.540 7.543 7.622 1.00 44.50 136 HIS A N 1
ATOM 897 C CA . HIS A 1 116 ? 1.598 8.328 8.421 1.00 43.35 136 HIS A CA 1
ATOM 898 C C . HIS A 1 116 ? 0.715 9.263 7.595 1.00 43.84 136 HIS A C 1
ATOM 899 O O . HIS A 1 116 ? -0.438 9.522 7.945 1.00 46.80 136 HIS A O 1
ATOM 906 N N . HIS A 1 117 ? 1.257 9.776 6.501 1.00 43.73 137 HIS A N 1
ATOM 907 C CA . HIS A 1 117 ? 0.507 10.707 5.675 1.00 47.32 137 HIS A CA 1
ATOM 908 C C . HIS A 1 117 ? 0.029 10.065 4.376 1.00 46.04 137 HIS A C 1
ATOM 909 O O . HIS A 1 117 ? -0.822 10.618 3.685 1.00 51.63 137 HIS A O 1
#

Solvent-accessible surface area: 6917 Å² total; per-residue (Å²): 231,86,25,31,0,25,0,14,8,38,0,73,3,73,60,52,91,112,13,16,72,159,6,29,0,13,0,55,0,27,4,7,38,62,36,156,47,126,46,67,26,9,135,29,143,5,63,188,98,0,60,12,107,5,72,5,69,10,63,19,126,46,133,93,91,84,12,51,0,53,0,60,0,73,16,117,0,32,8,126,124,77,101,25,59,83,69,18,92,44,102,2,92,91,65,47,66,134,48,65,10,175,57,38,84,14,83,0,1,82,29,125,95,70,200,124,184

GO terms:
  GO:1903561 extracellular vesicle (C, IDA)
  GO:0001786 phosphatidylserine binding (F, IDA)
  GO:0009986 cell surface (C, IDA)
  GO:0043654 recognition of apoptotic cell (P, IDA)
  GO:0015917 aminophospholipid transport (P, IMP)
  GO:0005124 scavenger receptor binding (F, IPI)
  GO:0005515 protein binding (F, IPI)
  GO:0030674 protein-macromolecule adaptor activity (F, IPI)
  GO:0042803 protein homodimerization activity (F, IPI)
  GO:1902742 apoptotic process involved in development (P, IGI)
  GO:1902742 apoptotic process involved in development (P, IMP)

B-factor: mean 21.24, std 8.75, range [8.23, 69.79]

Nearest PDB structures (foldseek):
  3uaf-assembly1_A-2  TM=1.009E+00  e=1.876E-25  Caenorhabditis elegans
  2uzp-assembly3_C  TM=3.967E-01  e=1.185E+00  Homo sapiens
  3gpe-assembly1_A  TM=3.905E-01  e=1.407E+00  Rattus norvegicus
  6uwa-assembly1_A  TM=3.843E-01  e=1.670E+00  Mus musculus
  3pfq-assembly1_A  TM=4.712E-01  e=3.316E+00  Rattus norvegicus

Radius of gyration: 14.73 Å; Cα contacts (8 Å, |Δi|>4): 284; chains: 1; bounding box: 30×28×45 Å

Foldseek 3Di:
DKFKAKEKEAEQQPQDRQFLAFKKKFKFWVQCVVVVHGGTFWIDTAHRRSIDMIMGMDAHDDPRGQTFIKMWIQIQRQAPPHGDRDIAIGGDPSDTPVDYHYPYYDYRNDHPVVPVD

InterPro domains:
  IPR001534 Transthyretin-like [PF01060] (28-112)
  IPR001534 Transthyretin-like [PTHR21700] (8-106)
  IPR038479 Transthyretin-like superfamily [G3DSA:2.60.40.3330] (21-135)

Organism: Caenorhabditis elegans (NCBI:txid6239)

Secondary structure (DSSP, 8-state):
--EEEEEEEEEE-TT-GGGGSS-EEEEEEHHHHHTTS--EEEEEE--TTSEEEEEEEE---SS--S--EEEEEE--PPPTTT-----EEEE--S--TTSEEEEEEEESSS-HHHHH-